Protein AF-A0A8T4PUC2-F1 (afdb_monomer)

Secondary structure (DSSP, 8-state):
-HHHHHHHHHHHHHHHHHHHHHHHH--SHHHHHHHHHHHHHHHHHHHHHHHHHHHHTTS-S---SSHHHHHHHHHHH---HHHHHHHHHHHHHHHHTTS-EEEESTTSTT-EEEEEETTEEEEE-HHHHHHHHHHHHHHHHHHHHHHHHT-

Mean predicted aligned error: 4.84 Å

Foldseek 3Di:
DVVLLVVLVVLLVVLVVLLVVCLVFVQWVVSVLVSLVSLLSSVLSLLVLQVVLCVLVVVDVDQDPDSLVSLVVSLVVDPDVLLVVLSVVSVVSVVQSPFDWDWPRGRDPFTWIWGCDPNDIDTDTSVNSVVSSVSSVVSSVVSVVSSVVSD

Nearest PDB structures (foldseek):
  8xeh-assembly1_D  TM=5.519E-01  e=1.303E+00  Legionella pneumophila

Radius of gyration: 16.14 Å; Cα contacts (8 Å, |Δi|>4): 186; chains: 1; bounding box: 36×26×43 Å

Sequence (151 aa):
MEESYLQAVEEFKRLDHLYYVTLKYTRTVDVIRATLERIISTHEHAVEALLKCLKQEKKVTEIPASPVARAQLLMQHLSDPRLVQFLELYLKLRAVMRQPYEKK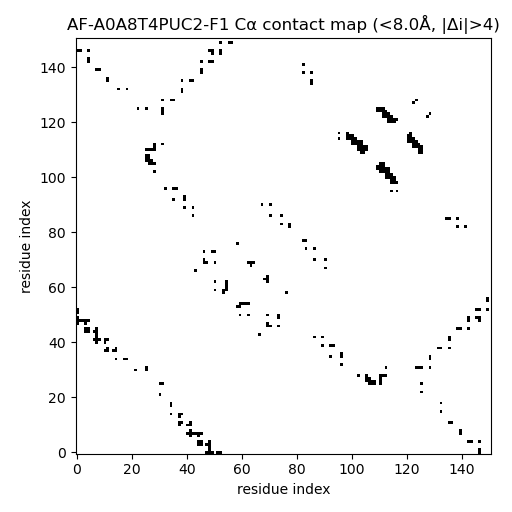EEYRRHVTMIVQFEGETLNIDIDKLKEYFDNTGELLRHVKQRVLECK

pLDDT: mean 89.05, std 6.68, range [59.72, 96.25]

Solvent-accessible surface area (backbone atoms only — not comparable to full-atom values): 8328 Å² total; per-residue (Å²): 76,69,66,35,40,51,51,17,52,53,38,43,54,53,38,51,53,51,49,62,52,35,79,79,60,57,29,45,53,66,58,56,49,56,52,50,54,35,52,46,50,22,48,52,27,44,50,51,18,53,49,46,41,37,39,72,72,63,76,37,95,77,82,60,88,49,72,66,55,38,47,56,56,47,51,76,75,54,86,54,67,67,61,46,52,54,48,52,51,45,55,49,52,58,56,56,74,71,45,74,70,48,80,39,52,63,74,33,95,68,30,27,34,38,30,73,51,97,93,39,83,46,74,44,34,69,69,53,49,48,54,54,50,53,52,50,57,49,49,52,56,54,50,51,54,53,56,62,74,65,107

Structure (mmCIF, N/CA/C/O backbone):
data_AF-A0A8T4PUC2-F1
#
_entry.id   AF-A0A8T4PUC2-F1
#
loop_
_atom_site.group_PDB
_atom_site.id
_atom_site.type_symbol
_atom_site.label_atom_id
_atom_site.label_alt_id
_atom_site.label_comp_id
_atom_site.label_asym_id
_atom_site.label_entity_id
_atom_site.label_seq_id
_atom_site.pdbx_PDB_ins_code
_atom_site.Cartn_x
_atom_site.Cartn_y
_atom_site.Cartn_z
_atom_site.occupancy
_atom_site.B_iso_or_equiv
_atom_site.auth_seq_id
_atom_site.auth_comp_id
_atom_site.auth_asym_id
_atom_site.auth_atom_id
_atom_site.pdbx_PDB_model_num
ATOM 1 N N . MET A 1 1 ? -2.763 2.519 18.734 1.00 75.62 1 MET A N 1
ATOM 2 C CA . MET A 1 1 ? -3.495 2.974 17.532 1.00 75.62 1 MET A CA 1
ATOM 3 C C . MET A 1 1 ? -2.766 4.142 16.905 1.00 75.62 1 MET A C 1
ATOM 5 O O . MET A 1 1 ? -2.298 3.994 15.788 1.00 75.62 1 MET A O 1
ATOM 9 N N . GLU A 1 2 ? -2.613 5.244 17.645 1.00 81.12 2 GLU A N 1
ATOM 10 C CA . GLU A 1 2 ? -1.876 6.432 17.199 1.00 81.12 2 GLU A CA 1
ATOM 11 C C . GLU A 1 2 ? -0.452 6.099 16.739 1.00 81.12 2 GLU A C 1
ATOM 13 O O . GLU A 1 2 ? -0.065 6.497 15.651 1.00 81.12 2 GLU A O 1
ATOM 18 N N . GLU A 1 3 ? 0.271 5.254 17.476 1.00 84.12 3 GLU A N 1
ATOM 19 C CA . GLU A 1 3 ? 1.594 4.763 17.068 1.00 84.12 3 GLU A CA 1
ATOM 20 C C . GLU A 1 3 ? 1.596 4.069 15.690 1.00 84.12 3 GLU A C 1
ATOM 22 O O . GLU A 1 3 ? 2.414 4.398 14.838 1.00 84.12 3 GLU A O 1
ATOM 27 N N . SER A 1 4 ? 0.653 3.155 15.428 1.00 81.12 4 SER A N 1
ATOM 28 C CA . SER A 1 4 ? 0.555 2.461 14.130 1.00 81.12 4 SER A CA 1
ATOM 29 C C . SER A 1 4 ? 0.171 3.404 12.995 1.00 81.12 4 SER A C 1
ATOM 31 O O . SER A 1 4 ? 0.665 3.262 11.882 1.00 81.12 4 SER A O 1
ATOM 33 N N . TYR A 1 5 ? -0.679 4.392 13.276 1.00 87.31 5 TYR A N 1
ATOM 34 C CA . TYR A 1 5 ? -0.989 5.437 12.309 1.00 87.31 5 TYR A CA 1
ATOM 35 C C . TYR A 1 5 ? 0.242 6.310 12.013 1.00 87.31 5 TYR A C 1
ATOM 37 O O . TYR A 1 5 ? 0.525 6.583 10.850 1.00 87.31 5 TYR A O 1
ATOM 45 N N . LEU A 1 6 ? 1.021 6.693 13.030 1.00 86.69 6 LEU A N 1
ATOM 46 C CA . LEU A 1 6 ? 2.270 7.436 12.841 1.00 86.69 6 LEU A CA 1
ATOM 47 C C . LEU A 1 6 ? 3.287 6.634 12.019 1.00 86.69 6 LEU A C 1
ATOM 49 O O . LEU A 1 6 ? 3.910 7.195 11.124 1.00 86.69 6 LEU A O 1
ATOM 53 N N . GLN A 1 7 ? 3.402 5.323 12.252 1.00 89.25 7 GLN A N 1
ATOM 54 C CA . GLN A 1 7 ? 4.225 4.438 11.419 1.00 89.25 7 GLN A CA 1
ATOM 55 C C . GLN A 1 7 ? 3.762 4.434 9.956 1.00 89.25 7 GLN A C 1
ATOM 57 O O . GLN A 1 7 ? 4.596 4.551 9.060 1.00 89.25 7 GLN A O 1
ATOM 62 N N . ALA A 1 8 ? 2.448 4.377 9.709 1.00 84.00 8 ALA A N 1
ATOM 63 C CA . ALA A 1 8 ? 1.893 4.460 8.358 1.00 84.00 8 ALA A CA 1
ATOM 64 C C . ALA A 1 8 ? 2.225 5.804 7.682 1.00 84.00 8 ALA A C 1
ATOM 66 O O . ALA A 1 8 ? 2.610 5.836 6.517 1.00 84.00 8 ALA A O 1
ATOM 67 N N . VAL A 1 9 ? 2.136 6.916 8.420 1.00 90.69 9 VAL A N 1
ATOM 68 C CA . VAL A 1 9 ? 2.504 8.251 7.919 1.00 90.69 9 VAL A CA 1
ATOM 69 C C . VAL A 1 9 ? 4.000 8.344 7.607 1.00 90.69 9 VAL A C 1
ATOM 71 O O . VAL A 1 9 ? 4.373 8.917 6.586 1.00 90.69 9 VAL A O 1
ATOM 74 N N . GLU A 1 10 ? 4.868 7.783 8.449 1.00 91.75 10 GLU A N 1
ATOM 75 C CA . GLU A 1 10 ? 6.315 7.767 8.211 1.00 91.75 10 GLU A CA 1
ATOM 76 C C . GLU A 1 10 ? 6.700 6.899 7.002 1.00 91.75 10 GLU A C 1
ATOM 78 O O . GLU A 1 10 ? 7.527 7.318 6.190 1.00 91.75 10 GLU A O 1
ATOM 83 N N . GLU A 1 11 ? 6.077 5.728 6.824 1.00 86.00 11 GLU A N 1
ATOM 84 C CA . GLU A 1 11 ? 6.242 4.930 5.600 1.00 86.00 11 GLU A CA 1
ATOM 85 C C . GLU A 1 11 ? 5.740 5.679 4.363 1.00 86.00 11 GLU A C 1
ATOM 87 O O . GLU A 1 11 ? 6.408 5.663 3.330 1.00 86.00 11 GLU A O 1
ATOM 92 N N . PHE A 1 12 ? 4.637 6.419 4.470 1.00 91.25 12 PHE A N 1
ATOM 93 C CA . PHE A 1 12 ? 4.139 7.216 3.355 1.00 91.25 12 PHE A CA 1
ATOM 94 C C . PHE A 1 12 ? 5.051 8.391 3.000 1.00 91.25 12 PHE A C 1
ATOM 96 O O . PHE A 1 12 ? 5.248 8.657 1.822 1.00 91.25 12 PHE A O 1
ATOM 103 N N . LYS A 1 13 ? 5.686 9.059 3.971 1.00 89.44 13 LYS A N 1
ATOM 104 C CA . LYS A 1 13 ? 6.720 10.073 3.679 1.00 89.44 13 LYS A CA 1
ATOM 105 C C . LYS A 1 13 ? 7.913 9.468 2.937 1.00 89.44 13 LYS A C 1
ATOM 107 O O . LYS A 1 13 ? 8.457 10.089 2.025 1.00 89.44 13 LYS A O 1
ATOM 112 N N . ARG A 1 14 ? 8.325 8.251 3.314 1.00 88.81 14 ARG A N 1
ATOM 113 C CA . ARG A 1 14 ? 9.377 7.507 2.601 1.00 88.81 14 ARG A CA 1
ATOM 114 C C . ARG A 1 14 ? 8.936 7.145 1.183 1.00 88.81 14 ARG A C 1
ATOM 116 O O . ARG A 1 14 ? 9.726 7.290 0.253 1.00 88.81 14 ARG A O 1
ATOM 123 N N . LEU A 1 15 ? 7.688 6.706 1.023 1.00 88.88 15 LEU A N 1
ATOM 124 C CA . LEU A 1 15 ? 7.075 6.421 -0.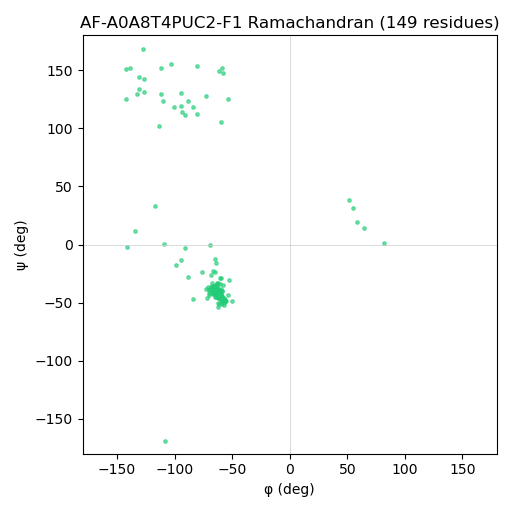271 1.00 88.88 15 LEU A CA 1
ATOM 125 C C . LEU A 1 15 ? 7.001 7.675 -1.151 1.00 88.88 15 LEU A C 1
ATOM 127 O O . LEU A 1 15 ? 7.366 7.592 -2.315 1.00 88.88 15 LEU A O 1
ATOM 131 N N . ASP A 1 16 ? 6.581 8.814 -0.604 1.00 89.00 16 ASP A N 1
ATOM 132 C CA . ASP A 1 16 ? 6.509 10.107 -1.292 1.00 89.00 16 ASP A CA 1
ATOM 133 C C . ASP A 1 16 ? 7.882 10.503 -1.839 1.00 89.00 16 ASP A C 1
ATOM 135 O O . ASP A 1 16 ? 8.048 10.695 -3.045 1.00 89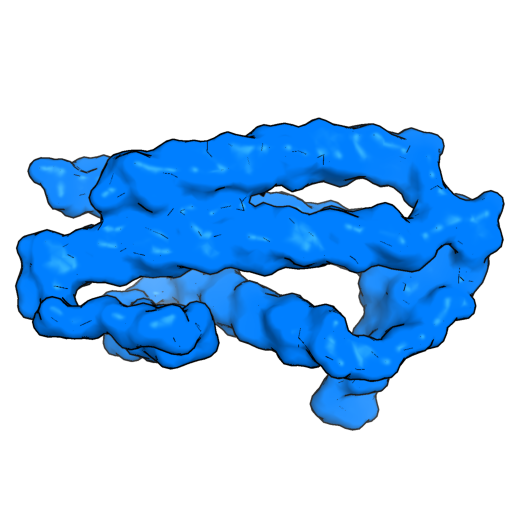.00 16 ASP A O 1
ATOM 139 N N . HIS A 1 17 ? 8.906 10.483 -0.980 1.00 86.06 17 HIS A N 1
ATOM 140 C CA . HIS A 1 17 ? 10.275 10.744 -1.409 1.00 86.06 17 HIS A CA 1
ATOM 141 C C . HIS A 1 17 ? 10.725 9.776 -2.511 1.00 86.06 17 HIS A C 1
ATOM 143 O O . HIS A 1 17 ? 11.228 10.209 -3.550 1.00 86.06 17 HIS A O 1
ATOM 149 N N . LEU A 1 18 ? 10.518 8.469 -2.310 1.00 84.81 18 LEU A N 1
ATOM 150 C CA . LEU A 1 18 ? 10.885 7.450 -3.287 1.00 84.81 18 LEU A CA 1
ATOM 151 C C . LEU A 1 18 ? 10.166 7.686 -4.617 1.00 84.81 18 LEU A C 1
ATOM 153 O O . LEU A 1 18 ? 10.820 7.676 -5.652 1.00 84.81 18 LEU A O 1
ATOM 157 N N . TYR A 1 19 ? 8.863 7.951 -4.607 1.00 84.62 19 TYR A N 1
ATOM 158 C CA . TYR A 1 19 ? 8.053 8.197 -5.797 1.00 84.62 19 TYR A CA 1
ATOM 159 C C . TYR A 1 19 ? 8.516 9.449 -6.559 1.00 84.62 19 TYR A C 1
ATOM 161 O O . TYR A 1 19 ? 8.739 9.387 -7.769 1.00 84.62 19 TYR A O 1
ATOM 169 N N . TYR A 1 20 ? 8.785 10.566 -5.878 1.00 83.44 20 TYR A N 1
ATOM 170 C CA . TYR A 1 20 ? 9.284 11.779 -6.539 1.00 83.44 20 TYR A CA 1
ATOM 171 C C . TYR A 1 20 ? 10.693 11.630 -7.115 1.00 83.44 20 TYR A C 1
ATOM 173 O O . TYR A 1 20 ? 10.996 12.183 -8.178 1.00 83.44 20 TYR A O 1
ATOM 181 N N . VAL A 1 21 ? 11.567 10.877 -6.446 1.00 77.31 21 VAL A N 1
ATOM 182 C CA . VAL A 1 21 ? 12.869 10.497 -7.011 1.00 77.31 21 VAL A CA 1
ATOM 183 C C . VAL A 1 21 ? 12.661 9.565 -8.206 1.00 77.31 21 VAL A C 1
ATOM 185 O O . VAL A 1 21 ? 13.314 9.722 -9.239 1.00 77.31 21 VAL A O 1
ATOM 188 N N . THR A 1 22 ? 11.688 8.660 -8.111 1.00 73.44 22 THR A N 1
ATOM 189 C CA . THR A 1 22 ? 11.323 7.729 -9.176 1.00 73.44 22 THR A CA 1
ATOM 190 C C . THR A 1 22 ? 10.875 8.476 -10.426 1.00 73.44 22 THR A C 1
ATOM 192 O O . THR A 1 22 ? 11.403 8.169 -11.482 1.00 73.44 22 THR A O 1
ATOM 195 N N . LEU A 1 23 ? 10.041 9.519 -10.346 1.00 71.31 23 LEU A N 1
ATOM 196 C CA . LEU A 1 23 ? 9.636 10.334 -11.512 1.00 71.31 23 LEU A CA 1
ATOM 197 C C . LEU A 1 23 ? 10.814 10.872 -12.339 1.00 71.31 23 LEU A C 1
ATOM 199 O O . LEU A 1 23 ? 10.698 11.066 -13.547 1.00 71.31 23 LEU A O 1
ATOM 203 N N . LYS A 1 24 ? 11.958 11.120 -11.697 1.00 67.94 24 LYS A N 1
ATOM 204 C CA . LYS A 1 24 ? 13.156 11.658 -12.353 1.00 67.94 24 LYS A CA 1
ATOM 205 C C . LYS A 1 24 ? 14.065 10.564 -12.919 1.00 67.94 24 LYS A C 1
ATOM 207 O O . LYS A 1 24 ? 14.787 10.815 -13.886 1.00 67.94 24 LYS A O 1
ATOM 212 N N . TYR A 1 25 ? 14.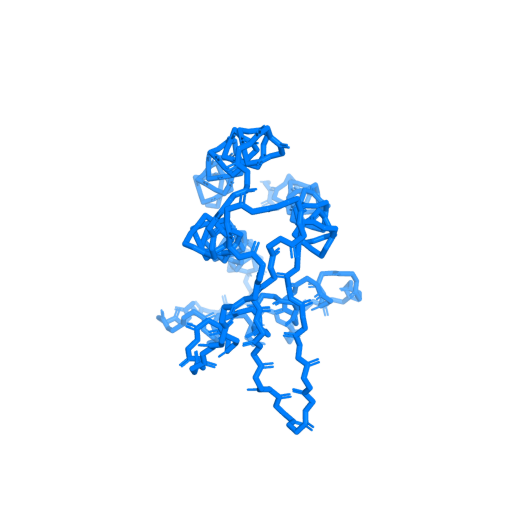042 9.367 -12.328 1.00 61.81 25 TYR A N 1
ATOM 213 C CA . TYR A 1 25 ? 15.049 8.327 -12.560 1.00 61.81 25 TYR A CA 1
ATOM 214 C C . TYR A 1 25 ? 14.482 6.917 -12.789 1.00 61.81 25 TYR A C 1
ATOM 216 O O . TYR A 1 25 ? 15.261 5.965 -12.794 1.00 61.81 25 TYR A O 1
ATOM 224 N N . THR A 1 26 ? 13.168 6.753 -13.007 1.00 64.62 26 THR A N 1
ATOM 225 C CA . THR A 1 26 ? 12.554 5.445 -13.309 1.00 64.62 26 THR A CA 1
ATOM 226 C C . THR A 1 26 ? 13.178 4.907 -14.576 1.00 64.62 26 THR A C 1
ATOM 228 O O . THR A 1 26 ? 12.955 5.397 -15.681 1.00 64.62 26 THR A O 1
ATOM 231 N N . ARG A 1 27 ? 14.046 3.926 -14.385 1.00 73.44 27 ARG A N 1
ATOM 232 C CA . ARG A 1 27 ? 14.796 3.282 -15.453 1.00 73.44 27 ARG A CA 1
ATOM 233 C C . ARG A 1 27 ? 14.911 1.786 -15.214 1.00 73.44 27 ARG A C 1
ATOM 235 O O . ARG A 1 27 ? 15.472 1.104 -16.052 1.00 73.44 27 ARG A O 1
ATOM 242 N N . THR A 1 28 ? 14.391 1.257 -14.111 1.00 87.50 28 THR A N 1
ATOM 243 C CA . THR A 1 28 ? 14.412 -0.180 -13.839 1.00 87.50 28 THR A CA 1
ATOM 244 C C . THR A 1 28 ? 13.124 -0.607 -13.162 1.00 87.50 28 THR A C 1
ATOM 246 O O . THR A 1 28 ? 12.494 0.161 -12.427 1.00 87.50 28 THR A O 1
ATOM 249 N N . VAL A 1 29 ? 12.750 -1.860 -13.397 1.00 89.44 29 VAL A N 1
ATOM 250 C CA . VAL A 1 29 ? 11.603 -2.480 -12.723 1.00 89.44 29 VAL A CA 1
ATOM 251 C C . VAL A 1 29 ? 11.851 -2.620 -11.219 1.00 89.44 29 VAL A C 1
ATOM 253 O O . VAL A 1 29 ? 10.913 -2.637 -10.429 1.00 89.44 29 VAL A O 1
ATOM 256 N N . ASP A 1 30 ? 13.111 -2.645 -10.793 1.00 88.25 30 ASP A N 1
ATOM 257 C CA . ASP A 1 30 ? 13.466 -2.774 -9.380 1.00 88.25 30 ASP A CA 1
ATOM 258 C C . ASP A 1 30 ? 12.990 -1.561 -8.561 1.00 88.25 30 ASP A C 1
ATOM 260 O O . ASP A 1 30 ? 12.525 -1.723 -7.434 1.00 88.25 30 ASP A O 1
ATOM 264 N N . VAL A 1 31 ? 13.007 -0.355 -9.147 1.00 87.62 31 VAL A N 1
ATOM 265 C CA . VAL A 1 31 ? 12.438 0.837 -8.498 1.00 87.62 31 VAL A CA 1
ATOM 266 C C . VAL A 1 31 ? 10.916 0.723 -8.396 1.00 87.62 31 VAL A C 1
ATOM 268 O O . VAL A 1 31 ? 10.369 1.001 -7.334 1.00 87.62 31 VAL A O 1
ATOM 271 N N . ILE A 1 32 ? 10.241 0.235 -9.447 1.00 90.94 32 ILE A N 1
ATOM 272 C CA . ILE A 1 32 ? 8.788 -0.022 -9.427 1.00 90.94 32 ILE A CA 1
ATOM 273 C C . ILE A 1 32 ? 8.440 -0.972 -8.279 1.00 90.94 32 ILE A C 1
ATOM 275 O O . ILE A 1 32 ? 7.547 -0.686 -7.481 1.00 90.94 32 ILE A O 1
ATOM 279 N N . ARG A 1 33 ? 9.182 -2.076 -8.149 1.00 92.94 33 ARG A N 1
ATOM 280 C CA . ARG A 1 33 ? 8.992 -3.047 -7.066 1.00 92.94 33 ARG A CA 1
ATOM 281 C C . ARG A 1 33 ? 9.223 -2.432 -5.692 1.00 92.94 33 ARG A C 1
ATOM 283 O O . ARG A 1 33 ? 8.375 -2.603 -4.823 1.00 92.94 33 ARG A O 1
ATOM 290 N N . ALA A 1 34 ? 10.301 -1.672 -5.509 1.00 91.88 34 ALA A N 1
ATOM 291 C CA . ALA A 1 34 ? 10.572 -0.989 -4.247 1.00 91.88 34 ALA A CA 1
ATOM 292 C C . ALA A 1 34 ? 9.438 -0.016 -3.866 1.00 91.88 34 ALA A C 1
ATOM 294 O O . ALA A 1 34 ? 9.032 0.041 -2.705 1.00 91.88 34 ALA A O 1
ATOM 295 N N . THR A 1 35 ? 8.877 0.717 -4.833 1.00 91.94 35 THR A N 1
ATOM 296 C CA . THR A 1 35 ? 7.712 1.587 -4.609 1.00 91.94 35 THR A CA 1
ATOM 297 C C . THR A 1 35 ? 6.477 0.779 -4.199 1.00 91.94 35 THR A C 1
ATOM 299 O O . THR A 1 35 ? 5.818 1.136 -3.222 1.00 91.94 35 THR A O 1
ATOM 302 N N . LEU A 1 36 ? 6.183 -0.335 -4.878 1.00 94.62 36 LEU A N 1
ATOM 303 C CA . LEU A 1 36 ? 5.062 -1.218 -4.527 1.00 94.62 36 LEU A CA 1
ATOM 304 C C . LEU A 1 36 ? 5.211 -1.834 -3.129 1.00 94.62 36 LEU A C 1
ATOM 306 O O . LEU A 1 36 ? 4.238 -1.886 -2.381 1.00 94.62 36 LEU A O 1
ATOM 310 N N . GLU A 1 37 ? 6.416 -2.252 -2.741 1.00 94.75 37 GLU A N 1
ATOM 311 C CA . GLU A 1 37 ? 6.696 -2.770 -1.394 1.00 94.75 37 GLU A CA 1
ATOM 312 C C . GLU A 1 37 ? 6.400 -1.724 -0.315 1.00 94.75 37 GLU A C 1
ATOM 314 O O . GLU A 1 37 ? 5.802 -2.039 0.716 1.00 94.75 37 GLU A O 1
ATOM 319 N N . ARG A 1 38 ? 6.741 -0.456 -0.570 1.00 93.19 38 ARG A N 1
ATOM 320 C CA . ARG A 1 38 ? 6.441 0.657 0.342 1.00 93.19 38 ARG A CA 1
ATOM 321 C C . ARG A 1 38 ? 4.953 0.984 0.405 1.00 93.19 38 ARG A C 1
ATOM 323 O O . ARG A 1 38 ? 4.440 1.247 1.493 1.00 93.19 38 ARG A O 1
ATOM 330 N N . ILE A 1 39 ? 4.245 0.908 -0.722 1.00 94.62 39 ILE A N 1
ATOM 331 C CA . ILE A 1 39 ? 2.780 1.018 -0.755 1.00 94.62 39 ILE A CA 1
ATOM 332 C C . ILE A 1 39 ? 2.153 -0.080 0.111 1.00 94.62 39 ILE A C 1
ATOM 334 O O . ILE A 1 39 ? 1.322 0.221 0.969 1.00 94.62 39 ILE A O 1
ATOM 338 N N . ILE A 1 40 ? 2.577 -1.336 -0.063 1.00 96.25 40 ILE A N 1
ATOM 339 C CA . ILE A 1 40 ? 2.077 -2.480 0.713 1.00 96.25 40 ILE A CA 1
ATOM 340 C C . ILE A 1 40 ? 2.347 -2.280 2.207 1.00 96.25 40 ILE A C 1
ATOM 342 O O . ILE A 1 40 ? 1.423 -2.424 3.001 1.00 96.25 40 ILE A O 1
ATOM 346 N N . SER A 1 41 ? 3.566 -1.891 2.586 1.00 94.81 41 SER A N 1
ATOM 347 C CA . SER A 1 41 ? 3.934 -1.616 3.984 1.00 94.81 41 SER A CA 1
ATOM 348 C C . SER A 1 41 ? 3.083 -0.497 4.603 1.00 94.81 41 SER A C 1
ATOM 350 O O . SER A 1 41 ? 2.556 -0.629 5.708 1.00 94.81 41 SER A O 1
ATOM 352 N N . THR A 1 42 ? 2.846 0.586 3.854 1.00 93.69 42 THR A N 1
ATOM 353 C CA . THR A 1 42 ? 1.970 1.684 4.297 1.00 93.69 42 THR A CA 1
ATOM 354 C C . THR A 1 42 ? 0.550 1.182 4.573 1.00 93.69 42 THR A C 1
ATOM 356 O O . THR A 1 42 ? -0.037 1.507 5.608 1.00 93.69 42 THR A O 1
ATOM 359 N N . HIS A 1 43 ? 0.009 0.345 3.681 1.00 95.06 43 HIS A N 1
ATOM 360 C CA . HIS A 1 43 ? -1.297 -0.278 3.879 1.00 95.06 43 HIS A CA 1
ATOM 361 C C . HIS A 1 43 ? -1.301 -1.221 5.090 1.00 95.06 43 HIS A C 1
ATOM 363 O O . HIS A 1 43 ? -2.251 -1.177 5.864 1.00 95.06 43 HIS A O 1
ATOM 369 N N . GLU A 1 44 ? -0.256 -2.027 5.314 1.00 94.38 44 GLU A N 1
ATOM 370 C CA . GLU A 1 44 ? -0.162 -2.909 6.490 1.00 94.38 44 GLU A CA 1
ATOM 371 C C . GLU A 1 44 ? -0.317 -2.131 7.803 1.00 94.38 44 GLU A C 1
ATOM 373 O O . GLU A 1 44 ? -1.141 -2.494 8.649 1.00 94.38 44 GLU A O 1
ATOM 378 N N . HIS A 1 45 ? 0.421 -1.028 7.952 1.00 93.62 45 HIS A N 1
ATOM 379 C CA . HIS A 1 45 ? 0.334 -0.179 9.140 1.00 93.62 45 HIS A CA 1
ATOM 380 C C . HIS A 1 45 ? -1.026 0.524 9.260 1.00 93.62 45 HIS A C 1
ATOM 382 O O . HIS A 1 45 ? -1.568 0.632 10.365 1.00 93.62 45 HIS A O 1
ATOM 388 N N . ALA A 1 46 ? -1.616 0.950 8.139 1.00 93.56 46 ALA A N 1
ATOM 389 C CA . ALA A 1 46 ? -2.960 1.524 8.107 1.00 93.56 46 ALA A CA 1
ATOM 390 C C . ALA A 1 46 ? -4.036 0.516 8.559 1.00 93.56 46 ALA A C 1
ATOM 392 O O . ALA A 1 46 ? -4.867 0.843 9.411 1.00 93.56 46 ALA A O 1
ATOM 393 N N . VAL A 1 47 ? -3.989 -0.726 8.059 1.00 94.06 47 VAL A N 1
ATOM 394 C CA . VAL A 1 47 ? -4.880 -1.820 8.485 1.00 94.06 47 VAL A CA 1
ATOM 395 C C . VAL A 1 47 ? -4.726 -2.086 9.978 1.00 94.06 47 VAL A C 1
ATOM 397 O O . VAL A 1 47 ? -5.720 -2.220 10.693 1.00 94.06 47 VAL A O 1
ATOM 400 N N . GLU A 1 48 ? -3.491 -2.133 10.479 1.00 93.00 48 GLU A N 1
ATOM 401 C CA . GLU A 1 48 ? -3.240 -2.344 11.903 1.00 93.00 48 GLU A CA 1
ATOM 402 C C . GLU A 1 48 ? -3.802 -1.205 12.768 1.00 93.00 48 GLU A C 1
ATOM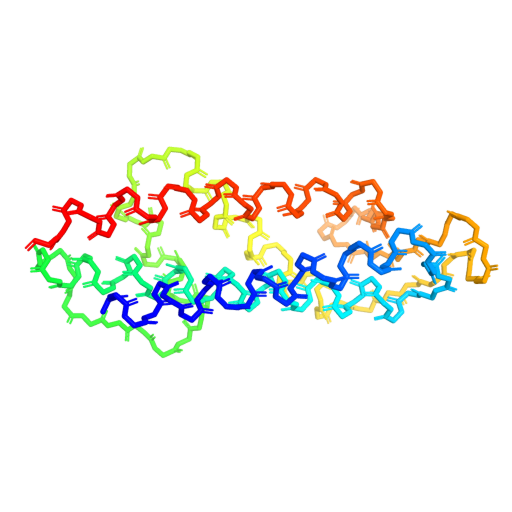 404 O O . GLU A 1 48 ? -4.397 -1.466 13.818 1.00 93.00 48 GLU A O 1
ATOM 409 N N . ALA A 1 49 ? -3.668 0.050 12.330 1.00 92.31 49 ALA A N 1
ATOM 410 C CA . ALA A 1 49 ? -4.249 1.196 13.024 1.00 92.31 49 ALA A CA 1
ATOM 411 C C . ALA A 1 49 ? -5.782 1.089 13.111 1.00 92.31 49 ALA A C 1
ATOM 413 O O . ALA A 1 49 ? -6.343 1.253 14.198 1.00 92.31 49 ALA A O 1
ATOM 414 N N . LEU A 1 50 ? -6.449 0.738 12.006 1.00 91.81 50 LEU A N 1
ATOM 415 C CA . LEU A 1 50 ? -7.903 0.557 11.954 1.00 91.81 50 LEU A CA 1
ATOM 416 C C . LEU A 1 50 ? -8.383 -0.619 12.818 1.00 91.81 50 LEU A C 1
ATOM 418 O O . LEU A 1 50 ? -9.355 -0.486 13.559 1.00 91.81 50 LEU A O 1
ATOM 422 N N . LEU A 1 51 ? -7.684 -1.755 12.809 1.00 92.44 51 LEU A N 1
ATOM 423 C CA . LEU A 1 51 ? -8.030 -2.889 13.675 1.00 92.44 51 LEU A CA 1
ATOM 424 C C . LEU A 1 51 ? -7.862 -2.556 15.162 1.00 92.44 51 LEU A C 1
ATOM 426 O O . LEU A 1 51 ? -8.676 -2.977 15.985 1.00 92.44 51 LEU A O 1
ATOM 430 N N . LYS A 1 52 ? -6.847 -1.759 15.522 1.00 91.12 52 LYS A N 1
ATOM 431 C CA . LYS A 1 52 ? -6.694 -1.250 16.893 1.00 91.12 52 LYS A CA 1
ATOM 432 C C . LYS A 1 52 ? -7.864 -0.339 17.298 1.00 91.12 52 LYS A C 1
ATOM 434 O O . LYS A 1 52 ? -8.246 -0.384 18.464 1.00 91.12 52 LYS A O 1
ATOM 439 N N . CYS A 1 53 ? -8.455 0.415 16.364 1.00 90.38 53 CYS A N 1
ATOM 440 C CA . CYS A 1 53 ? -9.703 1.167 16.587 1.00 90.38 53 CYS A CA 1
ATOM 441 C C . CYS A 1 53 ? -10.862 0.235 16.914 1.00 90.38 53 CYS A C 1
ATOM 443 O O . CYS A 1 53 ? -11.474 0.351 17.971 1.00 90.38 53 CYS A O 1
ATOM 445 N N . LEU A 1 54 ? -11.105 -0.754 16.055 1.00 90.00 54 LEU A N 1
ATOM 446 C CA . LEU A 1 54 ? -12.198 -1.707 16.248 1.00 90.00 54 LEU A CA 1
ATOM 447 C C . LEU A 1 54 ? -12.059 -2.508 17.549 1.00 90.00 54 LEU A C 1
ATOM 449 O O . LEU A 1 54 ? -13.060 -2.810 18.199 1.00 90.00 54 LEU A O 1
ATOM 453 N N . LYS A 1 55 ? -10.825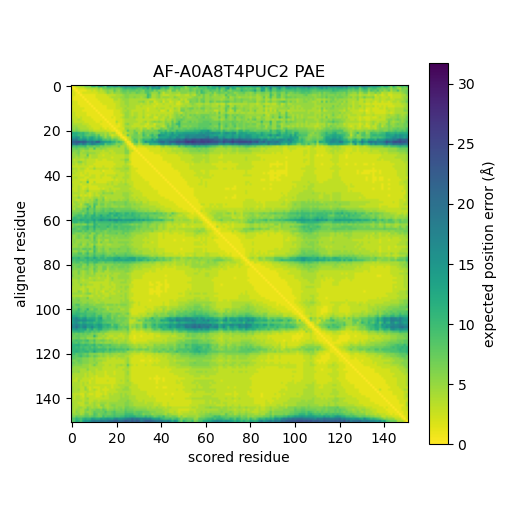 -2.821 17.960 1.00 90.75 55 LYS A N 1
ATOM 454 C CA . LYS A 1 55 ? -10.554 -3.476 19.243 1.00 90.75 55 LYS A CA 1
ATOM 455 C C . LYS A 1 55 ? -10.894 -2.581 20.438 1.00 90.75 55 LYS A C 1
ATOM 457 O O . LYS A 1 55 ? -11.462 -3.070 21.411 1.00 90.75 55 LYS A O 1
ATOM 462 N N . GLN A 1 56 ? -10.586 -1.284 20.378 1.00 88.19 56 GLN A N 1
ATOM 463 C CA . GLN A 1 56 ? -10.978 -0.331 21.426 1.00 88.19 56 GLN A CA 1
ATOM 464 C C . GLN A 1 56 ? -12.495 -0.134 21.489 1.00 88.19 56 GLN A C 1
ATOM 466 O O . GLN A 1 56 ? -13.065 -0.127 22.577 1.00 88.19 56 GLN A O 1
ATOM 471 N N . GLU A 1 57 ? -13.157 -0.096 20.333 1.00 88.31 57 GLU A N 1
ATOM 472 C CA . GLU A 1 57 ? -14.621 -0.089 20.220 1.00 88.31 57 GLU A CA 1
ATOM 473 C C . GLU A 1 57 ? -15.270 -1.432 20.625 1.00 88.31 57 GLU A C 1
ATOM 475 O O . GLU A 1 57 ? -16.490 -1.566 20.565 1.00 88.31 57 GLU A O 1
ATOM 480 N N . LYS A 1 58 ? -14.478 -2.443 21.022 1.00 88.69 58 LYS A N 1
ATOM 481 C CA . LYS A 1 58 ? -14.914 -3.808 21.376 1.00 88.69 58 LYS A CA 1
ATOM 482 C C . LYS A 1 58 ? -15.665 -4.551 20.261 1.00 88.69 58 LYS A C 1
ATOM 484 O O . LYS A 1 58 ? -16.344 -5.537 20.533 1.00 88.69 58 LYS A O 1
ATOM 489 N N . LYS A 1 59 ? -15.519 -4.123 19.003 1.00 88.12 59 LYS A N 1
ATOM 490 C CA . LYS A 1 59 ? -16.081 -4.814 17.827 1.00 88.12 59 LYS A CA 1
ATOM 491 C C . LYS A 1 59 ? -15.285 -6.061 17.450 1.00 88.12 59 LYS A C 1
ATOM 493 O O . LYS A 1 59 ? -15.825 -6.962 16.821 1.00 88.12 59 LYS A O 1
ATOM 498 N N . VAL A 1 60 ? -14.011 -6.102 17.840 1.00 89.81 60 VAL A N 1
ATOM 499 C CA . VAL A 1 60 ? -13.085 -7.207 17.581 1.00 89.81 60 VAL A CA 1
ATOM 500 C C . VAL A 1 60 ? -12.385 -7.592 18.882 1.00 89.81 60 VAL A C 1
ATOM 502 O O . VAL A 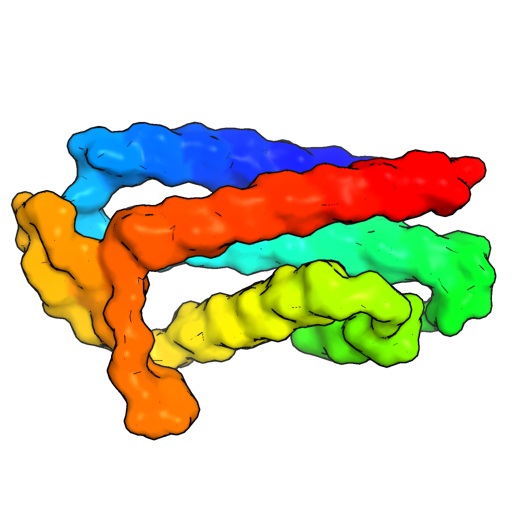1 60 ? -11.890 -6.727 19.605 1.00 89.81 60 VAL A O 1
ATOM 505 N N . THR A 1 61 ? -12.315 -8.888 19.177 1.00 85.06 61 THR A N 1
ATOM 506 C CA . THR A 1 61 ? -11.646 -9.428 20.372 1.00 85.06 61 THR A CA 1
ATOM 507 C C . THR A 1 61 ? -10.143 -9.603 20.153 1.00 85.06 61 THR A C 1
ATOM 509 O O . THR A 1 61 ? -9.327 -9.153 20.965 1.00 85.06 61 THR A O 1
ATOM 512 N N . GLU A 1 62 ? -9.762 -10.189 19.018 1.00 88.62 62 GLU A N 1
ATOM 513 C CA . GLU A 1 62 ? -8.380 -10.539 18.695 1.00 88.62 62 GLU A CA 1
ATOM 514 C C . GLU A 1 62 ? -7.966 -10.054 17.307 1.00 88.62 62 GLU A C 1
ATOM 516 O O . GLU A 1 62 ? -8.747 -10.054 16.360 1.00 88.62 62 GLU A O 1
ATOM 521 N N . ILE A 1 63 ? -6.704 -9.633 17.192 1.00 89.62 63 ILE A N 1
ATOM 522 C CA . ILE A 1 63 ? -6.112 -9.197 15.927 1.00 89.62 63 ILE A CA 1
ATOM 523 C C . ILE A 1 63 ? -5.267 -10.361 15.391 1.00 89.62 63 ILE A C 1
ATOM 525 O O . ILE A 1 63 ? -4.303 -10.743 16.059 1.00 89.62 63 ILE A O 1
ATOM 529 N N . PRO A 1 64 ? -5.581 -10.913 14.204 1.00 91.19 64 PRO A N 1
ATOM 530 C CA . PRO A 1 64 ? -4.825 -12.015 13.621 1.00 91.19 64 PRO A CA 1
ATOM 531 C C . PRO A 1 64 ? -3.347 -11.676 13.394 1.00 91.19 64 PRO A C 1
ATOM 533 O O . PRO A 1 64 ? -2.987 -10.531 13.112 1.00 91.19 64 PRO A O 1
ATOM 536 N N . ALA A 1 65 ? -2.478 -12.689 13.428 1.00 89.06 65 ALA A N 1
ATOM 537 C CA . ALA A 1 65 ? -1.059 -12.514 13.111 1.00 89.06 65 ALA A CA 1
ATOM 538 C C . ALA A 1 65 ? -0.815 -12.290 11.606 1.00 89.06 65 ALA A C 1
ATOM 540 O O . ALA A 1 65 ? 0.025 -11.476 11.232 1.00 89.06 65 ALA A O 1
ATOM 541 N N . SER A 1 66 ? -1.567 -12.983 10.742 1.00 91.75 66 SER A N 1
ATOM 542 C CA . SER A 1 66 ? -1.399 -12.907 9.285 1.00 91.75 66 SER A CA 1
ATOM 543 C C . SER A 1 66 ? -1.916 -11.576 8.721 1.00 91.75 66 SER A C 1
ATOM 545 O O . SER A 1 66 ? -3.086 -11.247 8.933 1.00 91.75 66 SER A O 1
ATOM 547 N N . PRO A 1 67 ? -1.117 -10.841 7.927 1.00 89.31 67 PRO A N 1
ATOM 548 C CA . PRO A 1 67 ? -1.553 -9.589 7.308 1.00 89.31 67 PRO A CA 1
ATOM 549 C C . PRO A 1 67 ? -2.760 -9.717 6.366 1.00 89.31 67 PRO A C 1
ATOM 551 O O . PRO A 1 67 ? -3.522 -8.765 6.211 1.00 89.31 67 PRO A O 1
ATOM 554 N N . VAL A 1 68 ? -2.941 -10.882 5.734 1.00 91.25 68 VAL A N 1
ATOM 555 C CA . VAL A 1 68 ? -4.110 -11.158 4.879 1.00 91.25 68 VAL A CA 1
ATOM 556 C C . VAL A 1 68 ? -5.356 -11.338 5.744 1.00 91.25 68 VAL A C 1
ATOM 558 O O . VAL A 1 68 ? -6.381 -10.716 5.480 1.00 91.25 68 VAL A O 1
ATOM 561 N N . ALA A 1 69 ? -5.241 -12.114 6.826 1.00 92.00 69 ALA A N 1
ATOM 562 C CA . ALA A 1 69 ? -6.337 -12.319 7.770 1.00 92.00 69 ALA A CA 1
ATOM 563 C C . ALA A 1 69 ? -6.746 -11.009 8.464 1.00 92.00 69 ALA A C 1
ATOM 565 O O . ALA A 1 69 ? -7.929 -10.773 8.683 1.00 92.00 69 ALA A O 1
ATOM 566 N N . ARG A 1 70 ? -5.782 -10.122 8.754 1.00 93.00 70 ARG A N 1
ATOM 567 C CA . ARG A 1 70 ? -6.051 -8.767 9.262 1.00 93.00 70 ARG A CA 1
ATOM 568 C C . ARG A 1 70 ? -6.934 -7.962 8.307 1.00 93.00 70 ARG A C 1
ATOM 570 O O . ARG A 1 70 ? -7.933 -7.401 8.745 1.00 93.00 70 ARG A O 1
ATOM 577 N N . ALA A 1 71 ? -6.594 -7.918 7.019 1.00 92.44 71 ALA A N 1
ATOM 578 C CA . ALA A 1 71 ? -7.392 -7.185 6.037 1.00 92.44 71 ALA A CA 1
ATOM 579 C C . ALA A 1 71 ? -8.790 -7.792 5.856 1.00 92.44 71 ALA A C 1
ATOM 581 O O . ALA A 1 71 ? -9.765 -7.051 5.856 1.00 92.44 71 ALA A O 1
ATOM 582 N N . GLN A 1 72 ? -8.904 -9.122 5.792 1.00 92.19 72 GLN A N 1
ATOM 583 C CA . GLN A 1 72 ? -10.201 -9.804 5.695 1.00 92.19 72 GLN A CA 1
ATOM 584 C C . GLN A 1 72 ? -11.100 -9.518 6.902 1.00 92.19 72 GLN A C 1
ATOM 586 O O . GLN A 1 72 ? -12.273 -9.199 6.730 1.00 92.19 72 GLN A O 1
ATOM 591 N N . LEU A 1 73 ? -10.545 -9.581 8.116 1.00 93.19 73 LEU A N 1
ATOM 592 C CA . LEU A 1 73 ? -11.274 -9.236 9.335 1.00 93.19 73 LEU A CA 1
ATOM 593 C C . LEU A 1 73 ? -11.740 -7.778 9.304 1.00 93.19 73 LEU A C 1
ATOM 595 O O . LEU A 1 73 ? -12.883 -7.483 9.630 1.00 93.19 73 LEU A O 1
ATOM 599 N N . LEU A 1 74 ? -10.870 -6.863 8.875 1.00 91.94 74 LEU A N 1
ATOM 600 C CA . LEU A 1 74 ? -11.222 -5.455 8.762 1.00 91.94 74 LEU A CA 1
ATOM 601 C C . LEU A 1 74 ? -12.361 -5.233 7.750 1.00 91.94 74 LEU A C 1
ATOM 603 O O . LEU A 1 74 ? -13.305 -4.516 8.068 1.00 91.94 74 LEU A O 1
ATOM 607 N N . MET A 1 75 ? -12.330 -5.887 6.582 1.00 90.50 75 MET A N 1
ATOM 608 C CA . MET A 1 75 ? -13.391 -5.790 5.565 1.00 90.50 75 MET A CA 1
ATOM 609 C C . MET A 1 75 ? -14.771 -6.201 6.099 1.00 90.50 75 MET A C 1
ATOM 611 O O . MET A 1 75 ? -15.763 -5.589 5.724 1.00 90.50 75 MET A O 1
ATOM 615 N N . GLN A 1 76 ? -14.848 -7.182 7.006 1.00 90.19 76 GLN A N 1
ATOM 616 C CA . GLN A 1 76 ? -16.118 -7.624 7.607 1.00 90.19 76 GLN A CA 1
ATOM 617 C C . GLN A 1 76 ? -16.768 -6.566 8.511 1.00 90.19 76 GLN A C 1
ATOM 619 O O . GLN A 1 76 ? -17.974 -6.606 8.746 1.00 90.19 76 GLN A O 1
ATOM 624 N N . HIS A 1 77 ? -15.977 -5.624 9.029 1.00 88.50 77 HIS A N 1
ATOM 625 C CA . HIS A 1 77 ? -16.427 -4.592 9.965 1.00 88.50 77 HIS A CA 1
ATOM 626 C C . HIS A 1 77 ? -16.469 -3.187 9.353 1.00 88.50 77 HIS A C 1
ATOM 628 O O . HIS A 1 77 ? -16.819 -2.227 10.045 1.00 88.50 77 HIS A O 1
ATOM 634 N N . LEU A 1 78 ? -16.109 -3.048 8.076 1.00 85.25 78 LEU A N 1
ATOM 635 C CA . LEU A 1 78 ? -16.144 -1.781 7.360 1.00 85.25 78 LEU A CA 1
ATOM 636 C C . LEU A 1 78 ? -17.456 -1.623 6.598 1.00 85.25 78 LEU A C 1
ATOM 638 O O . LEU A 1 78 ? -17.859 -2.492 5.833 1.00 85.25 78 LEU A O 1
ATOM 642 N N . SER A 1 79 ? -18.094 -0.470 6.779 1.00 83.38 79 SER A N 1
ATOM 643 C CA . SER A 1 79 ? -19.274 -0.075 6.002 1.00 83.38 79 SER A CA 1
ATOM 644 C C . SER A 1 79 ? -18.933 0.882 4.860 1.00 83.38 79 SER A C 1
ATOM 646 O O . SER A 1 79 ? -19.748 1.049 3.961 1.00 83.38 79 SER A O 1
ATOM 648 N N . ASP A 1 80 ? -17.756 1.518 4.896 1.00 86.38 80 ASP A N 1
ATOM 649 C CA . ASP A 1 80 ? -17.309 2.475 3.880 1.00 86.38 80 ASP A CA 1
ATOM 650 C C . ASP A 1 80 ? -16.755 1.734 2.646 1.00 86.38 80 ASP A C 1
ATOM 652 O O . ASP A 1 80 ? -15.684 1.118 2.739 1.00 86.38 80 ASP A O 1
ATOM 656 N N . PRO A 1 81 ? -17.427 1.814 1.480 1.00 88.19 81 PRO A N 1
ATOM 657 C CA . PRO A 1 81 ? -16.974 1.155 0.258 1.00 88.19 81 PRO A CA 1
ATOM 658 C C . PRO A 1 81 ? -15.589 1.621 -0.203 1.00 88.19 81 PRO A C 1
ATOM 660 O O . PRO A 1 81 ? -14.856 0.839 -0.807 1.00 88.19 81 PRO A O 1
ATOM 663 N N . ARG A 1 82 ? -15.191 2.870 0.089 1.00 88.56 82 ARG A N 1
ATOM 664 C CA . ARG A 1 82 ? -13.857 3.368 -0.279 1.00 88.56 82 ARG A CA 1
ATOM 665 C C . ARG A 1 82 ? -12.757 2.651 0.490 1.00 88.56 82 ARG A C 1
ATOM 667 O O . ARG A 1 82 ? -11.764 2.246 -0.107 1.00 88.56 82 ARG A O 1
ATOM 674 N N . LEU A 1 83 ? -12.948 2.434 1.790 1.00 88.00 83 LEU A N 1
ATOM 675 C CA . LEU A 1 83 ? -11.992 1.672 2.595 1.00 88.00 83 LEU A CA 1
ATOM 676 C C . LEU A 1 83 ? -11.888 0.218 2.123 1.00 88.00 83 LEU A C 1
ATOM 678 O O . LEU A 1 83 ? -10.784 -0.320 2.075 1.00 88.00 83 LEU A O 1
ATOM 682 N N . VAL A 1 84 ? -13.005 -0.393 1.718 1.00 91.12 84 VAL A N 1
ATOM 683 C CA . VAL A 1 84 ? -13.008 -1.742 1.129 1.00 91.12 84 VAL A CA 1
ATOM 684 C C . VAL A 1 84 ? -12.158 -1.783 -0.147 1.00 91.12 84 VAL A C 1
ATOM 686 O O . VAL A 1 84 ? -11.276 -2.633 -0.246 1.00 91.12 84 VAL A O 1
ATOM 689 N N . GLN A 1 85 ? -12.318 -0.816 -1.058 1.00 92.62 85 GLN A N 1
ATOM 690 C CA . GLN A 1 85 ? -11.506 -0.725 -2.283 1.00 92.62 85 GLN A CA 1
ATOM 691 C C . GLN A 1 85 ? -10.001 -0.598 -1.996 1.00 92.62 85 GLN A C 1
ATOM 693 O O . GLN A 1 85 ? -9.183 -1.219 -2.676 1.00 92.62 85 GLN A O 1
ATOM 698 N N . PHE A 1 86 ? -9.606 0.177 -0.980 1.00 93.69 86 PHE A N 1
ATOM 699 C CA . PHE A 1 86 ? -8.193 0.283 -0.598 1.00 93.69 86 PHE A CA 1
ATOM 700 C C . PHE A 1 86 ? -7.638 -1.041 -0.052 1.00 93.69 86 PHE A C 1
ATOM 702 O O . PHE A 1 86 ? -6.486 -1.389 -0.319 1.00 93.69 86 PHE A O 1
ATOM 709 N N . LEU A 1 87 ? -8.448 -1.814 0.678 1.00 93.50 87 LEU A N 1
ATOM 710 C CA . LEU A 1 87 ? -8.053 -3.139 1.167 1.00 93.50 87 LEU A CA 1
ATOM 711 C C . LEU A 1 87 ? -7.951 -4.169 0.043 1.00 93.50 87 LEU A C 1
ATOM 713 O O . LEU A 1 87 ? -7.016 -4.970 0.039 1.00 93.50 87 LEU A O 1
ATOM 717 N N . GLU A 1 88 ? -8.863 -4.124 -0.926 1.00 93.88 88 GLU A N 1
ATOM 718 C CA . GLU A 1 88 ? -8.793 -4.948 -2.134 1.00 93.88 88 GLU A CA 1
ATOM 719 C C . GLU A 1 88 ? -7.531 -4.635 -2.938 1.00 93.88 88 GLU A C 1
ATOM 721 O O . GLU A 1 88 ? -6.801 -5.554 -3.315 1.00 93.88 88 GLU A O 1
ATOM 726 N N . LEU A 1 89 ? -7.211 -3.348 -3.125 1.00 94.00 89 LEU A N 1
ATOM 727 C CA . LEU A 1 89 ? -5.966 -2.924 -3.762 1.00 94.00 89 LEU A CA 1
ATOM 728 C C . LEU A 1 89 ? -4.749 -3.479 -3.014 1.00 94.00 89 LEU A C 1
ATOM 730 O O . LEU A 1 89 ? -3.866 -4.070 -3.631 1.00 94.00 89 LEU A O 1
ATOM 734 N N . TYR A 1 90 ? -4.710 -3.345 -1.690 1.00 95.75 90 TYR A N 1
ATOM 735 C CA . TYR A 1 90 ? -3.639 -3.900 -0.864 1.00 95.75 90 TYR A CA 1
ATOM 736 C C . TYR A 1 90 ? -3.472 -5.416 -1.049 1.00 95.75 90 TYR A C 1
ATOM 738 O O . TYR A 1 90 ? -2.355 -5.888 -1.284 1.00 95.75 90 TYR A O 1
ATOM 746 N N . LEU A 1 91 ? -4.562 -6.187 -0.981 1.00 95.12 91 LEU A N 1
ATOM 747 C CA . LEU A 1 91 ? -4.525 -7.640 -1.172 1.00 95.12 91 LEU A CA 1
ATOM 748 C C . LEU A 1 91 ? -4.060 -8.010 -2.586 1.00 95.12 91 LEU A C 1
ATOM 750 O O . LEU A 1 91 ? -3.201 -8.884 -2.734 1.00 95.12 91 LEU A O 1
ATOM 754 N N . LYS A 1 92 ? -4.557 -7.298 -3.603 1.00 94.88 92 LYS A N 1
ATOM 755 C CA . LYS A 1 92 ? -4.141 -7.458 -4.998 1.00 94.88 92 LYS A CA 1
ATOM 756 C C . LYS A 1 92 ? -2.647 -7.202 -5.162 1.00 94.88 92 LYS A C 1
ATOM 758 O O . LYS A 1 92 ? -1.943 -8.057 -5.689 1.00 94.88 92 LYS A O 1
ATOM 763 N N . LEU A 1 93 ? -2.130 -6.078 -4.663 1.00 94.94 93 LEU A N 1
ATOM 764 C CA . LEU A 1 93 ? -0.709 -5.734 -4.772 1.00 94.94 93 LEU A CA 1
ATOM 765 C C . LEU A 1 93 ? 0.186 -6.772 -4.087 1.00 94.94 93 LEU A C 1
ATOM 767 O O . LEU A 1 93 ? 1.206 -7.170 -4.648 1.00 94.94 93 LEU A O 1
ATOM 771 N N . ARG A 1 94 ? -0.211 -7.285 -2.916 1.00 94.94 94 ARG A N 1
ATOM 772 C CA . ARG A 1 94 ? 0.513 -8.385 -2.258 1.00 94.94 94 ARG A CA 1
ATOM 773 C C . ARG A 1 94 ? 0.554 -9.655 -3.092 1.00 94.94 94 ARG A C 1
ATOM 775 O O . ARG A 1 94 ? 1.568 -10.350 -3.077 1.00 94.94 94 ARG A O 1
ATOM 782 N N . ALA A 1 95 ? -0.554 -9.995 -3.743 1.00 94.50 95 ALA A N 1
ATOM 783 C CA . ALA A 1 95 ? -0.640 -11.184 -4.573 1.00 94.50 95 ALA A CA 1
ATOM 784 C C . ALA A 1 95 ? 0.205 -11.022 -5.847 1.00 94.50 95 ALA A C 1
ATOM 786 O O . ALA A 1 95 ? 0.983 -11.917 -6.170 1.00 94.50 95 ALA A O 1
ATOM 787 N N . VAL A 1 96 ? 0.135 -9.851 -6.489 1.00 94.62 96 VAL A N 1
ATOM 788 C CA . VAL A 1 96 ? 0.944 -9.462 -7.657 1.00 94.62 96 VAL A CA 1
ATOM 789 C C . VAL A 1 96 ? 2.440 -9.524 -7.349 1.00 94.62 96 VAL A C 1
ATOM 791 O O . VAL A 1 96 ? 3.192 -10.120 -8.109 1.00 94.62 96 VAL A O 1
ATOM 794 N N . MET A 1 97 ? 2.882 -8.997 -6.203 1.00 94.69 97 MET A N 1
ATOM 795 C CA . MET A 1 97 ? 4.302 -8.982 -5.815 1.00 94.69 97 MET A CA 1
ATOM 796 C C . MET A 1 97 ? 4.918 -10.372 -5.582 1.00 94.69 97 MET A C 1
ATOM 798 O O . MET A 1 97 ? 6.138 -10.485 -5.460 1.00 94.69 97 MET A O 1
ATOM 802 N N . ARG A 1 98 ? 4.094 -11.425 -5.500 1.00 93.75 98 ARG A N 1
ATOM 803 C CA . ARG A 1 98 ? 4.538 -12.823 -5.380 1.00 93.75 98 ARG A CA 1
ATOM 804 C C . ARG A 1 98 ? 4.628 -13.546 -6.722 1.00 93.75 98 ARG A C 1
ATOM 806 O O . ARG A 1 98 ? 5.184 -14.639 -6.763 1.00 93.75 98 ARG A O 1
ATOM 813 N N . GLN A 1 99 ? 4.060 -12.979 -7.781 1.00 94.31 99 GLN A N 1
ATOM 814 C CA . GLN A 1 99 ? 4.069 -13.592 -9.103 1.00 94.31 99 GLN A CA 1
ATOM 815 C C . GLN A 1 99 ? 5.409 -13.356 -9.815 1.00 94.31 99 GLN A C 1
ATOM 817 O O . GLN A 1 99 ? 6.089 -12.358 -9.548 1.00 94.31 99 GLN A O 1
ATOM 822 N N . PRO A 1 100 ? 5.798 -14.247 -10.744 1.00 92.88 100 PRO A N 1
ATOM 823 C CA . PRO A 1 100 ? 6.850 -13.934 -11.697 1.00 92.88 100 PRO A CA 1
ATOM 824 C C . PRO A 1 100 ? 6.433 -12.738 -12.562 1.00 92.88 100 PRO A C 1
ATOM 826 O O . PRO A 1 100 ? 5.251 -12.529 -12.842 1.00 92.88 100 PRO A O 1
ATOM 829 N N . TYR A 1 101 ? 7.417 -11.956 -12.989 1.00 95.25 101 TYR A N 1
ATOM 830 C CA . TYR A 1 101 ? 7.199 -10.756 -13.784 1.00 95.25 101 TYR A CA 1
ATOM 831 C C . TYR A 1 101 ? 8.233 -10.652 -14.894 1.00 95.25 101 TYR A C 1
ATOM 833 O O . TYR A 1 101 ? 9.370 -11.110 -14.763 1.00 95.25 101 TYR A O 1
ATOM 841 N N . GLU A 1 102 ? 7.833 -9.992 -15.968 1.00 94.31 102 GLU A N 1
ATOM 842 C CA . GLU A 1 102 ? 8.704 -9.604 -17.061 1.00 94.31 102 GLU A CA 1
ATOM 843 C C . GLU A 1 102 ? 9.040 -8.116 -16.963 1.00 94.31 102 GLU A C 1
ATOM 845 O O . GLU A 1 102 ? 8.316 -7.308 -16.366 1.00 94.31 102 GLU A O 1
ATOM 850 N N . LYS A 1 103 ? 10.177 -7.757 -17.554 1.00 93.12 103 LYS A N 1
ATOM 851 C CA . LYS A 1 103 ? 10.690 -6.392 -17.584 1.00 93.12 103 LYS A CA 1
ATOM 852 C C . LYS A 1 103 ? 10.630 -5.874 -19.015 1.00 93.12 103 LYS A C 1
ATOM 854 O O . LYS A 1 103 ? 11.138 -6.528 -19.923 1.00 93.12 103 LYS A O 1
ATOM 859 N N . LYS A 1 104 ? 10.047 -4.692 -19.220 1.00 91.00 104 LYS A N 1
ATOM 860 C CA . LYS A 1 104 ? 9.962 -4.049 -20.538 1.00 91.00 104 LYS A CA 1
ATOM 861 C C . LYS A 1 104 ? 10.509 -2.625 -20.483 1.00 91.00 104 LYS A C 1
ATOM 863 O O . LYS A 1 104 ? 10.285 -1.924 -19.501 1.00 91.00 104 LYS A O 1
ATOM 868 N N . GLU A 1 105 ? 11.199 -2.206 -21.548 1.00 83.94 105 GLU A N 1
ATOM 869 C CA . GLU A 1 105 ? 11.759 -0.852 -21.717 1.00 83.94 105 GLU A CA 1
ATOM 870 C C . GLU A 1 105 ? 12.624 -0.380 -20.526 1.00 83.94 105 GLU A C 1
ATOM 872 O O . GLU A 1 105 ? 12.601 0.797 -20.155 1.00 83.94 105 GLU A O 1
ATOM 877 N N . GLU A 1 106 ? 13.412 -1.277 -19.917 1.00 82.62 106 GLU A N 1
ATOM 878 C CA . GLU A 1 106 ? 14.408 -0.840 -18.932 1.00 82.62 106 GLU A CA 1
ATOM 879 C C . GLU A 1 106 ? 15.380 0.172 -19.558 1.00 82.62 106 GLU A C 1
ATOM 881 O O . GLU A 1 106 ? 15.694 0.160 -20.750 1.00 82.62 106 GLU A O 1
ATOM 886 N N . TYR A 1 107 ? 15.828 1.094 -18.717 1.00 81.00 107 TYR A N 1
ATOM 887 C CA . TYR A 1 107 ? 16.680 2.238 -19.017 1.00 81.00 107 TYR A CA 1
ATOM 888 C C . TYR A 1 107 ? 16.054 3.277 -19.957 1.00 81.00 107 TYR A C 1
ATOM 890 O O . TYR A 1 107 ? 16.745 4.184 -20.426 1.00 81.00 107 TYR A O 1
ATOM 898 N N . ARG A 1 108 ? 14.734 3.198 -20.178 1.00 75.62 108 ARG A N 1
ATOM 899 C CA . ARG A 1 108 ? 13.945 4.112 -21.016 1.00 75.62 108 ARG A CA 1
ATOM 900 C C . ARG A 1 108 ? 12.733 4.668 -20.261 1.00 75.62 108 ARG A C 1
ATOM 902 O O . ARG A 1 108 ? 12.385 4.213 -19.178 1.00 75.62 108 ARG A O 1
ATOM 909 N N . ARG A 1 109 ? 12.090 5.685 -20.852 1.00 69.19 109 ARG A N 1
ATOM 910 C CA . ARG A 1 109 ? 10.980 6.457 -20.250 1.00 69.19 109 ARG A CA 1
ATOM 911 C C . ARG A 1 109 ? 9.704 5.652 -19.969 1.00 69.19 109 ARG A C 1
ATOM 913 O O . ARG A 1 109 ? 8.870 6.128 -19.214 1.00 69.19 109 ARG A O 1
ATOM 920 N N . HIS A 1 110 ? 9.557 4.468 -20.559 1.00 81.69 110 HIS A N 1
ATOM 921 C CA . HIS A 1 110 ? 8.340 3.652 -20.481 1.00 81.69 110 HIS A CA 1
ATOM 922 C C . HIS A 1 110 ? 8.589 2.307 -19.796 1.00 81.69 110 HIS A C 1
ATOM 924 O O . HIS A 1 110 ? 7.987 1.297 -20.166 1.00 81.69 110 HIS A O 1
ATOM 930 N N . VAL A 1 111 ? 9.509 2.283 -18.823 1.00 88.44 111 VAL A N 1
ATOM 931 C CA . VAL A 1 111 ? 9.783 1.072 -18.049 1.00 88.44 111 VAL A CA 1
ATOM 932 C C . VAL A 1 111 ? 8.483 0.530 -17.460 1.00 88.44 111 VAL A C 1
ATOM 934 O O . VAL A 1 111 ? 7.730 1.249 -16.806 1.00 88.44 111 VAL A O 1
ATOM 937 N N . THR A 1 112 ? 8.211 -0.738 -17.742 1.00 91.69 112 THR A N 1
ATOM 938 C CA . THR A 1 112 ? 6.963 -1.397 -17.363 1.00 91.69 112 THR A CA 1
ATOM 939 C C . THR A 1 112 ? 7.288 -2.743 -16.738 1.00 91.69 112 THR A C 1
ATOM 941 O O . THR A 1 112 ? 8.038 -3.541 -17.309 1.00 91.69 112 THR A O 1
ATOM 944 N N . MET A 1 113 ? 6.709 -2.998 -15.568 1.00 93.75 113 MET A N 1
ATOM 945 C CA . MET A 1 113 ? 6.657 -4.325 -14.971 1.00 93.75 113 MET A CA 1
ATOM 946 C C . MET A 1 113 ? 5.407 -5.040 -15.474 1.00 93.75 113 MET A C 1
ATOM 948 O O . MET A 1 113 ? 4.302 -4.527 -15.308 1.00 93.75 113 MET A O 1
ATOM 952 N N . ILE A 1 114 ? 5.575 -6.212 -16.079 1.00 95.31 114 ILE A N 1
ATOM 953 C CA . ILE A 1 114 ? 4.469 -6.989 -16.644 1.00 95.31 114 ILE A CA 1
ATOM 954 C C . ILE A 1 114 ? 4.268 -8.228 -15.782 1.00 95.31 114 ILE A C 1
ATOM 956 O O . ILE A 1 114 ? 5.200 -9.006 -15.593 1.00 95.31 114 ILE A O 1
ATOM 960 N N . VAL A 1 115 ? 3.063 -8.412 -15.252 1.00 96.12 115 VAL A N 1
ATOM 961 C CA . VAL A 1 115 ? 2.722 -9.536 -14.373 1.00 96.12 115 VAL A CA 1
ATOM 962 C C . VAL A 1 115 ? 1.493 -10.247 -14.917 1.00 96.12 115 VAL A C 1
ATOM 964 O O . VAL A 1 115 ? 0.491 -9.599 -15.202 1.00 96.12 115 VAL A O 1
ATOM 967 N N . GLN A 1 116 ? 1.544 -11.573 -15.027 1.00 94.06 116 GLN A N 1
ATOM 968 C CA . GLN A 1 116 ? 0.346 -12.372 -15.292 1.00 94.06 116 GLN A CA 1
ATOM 969 C C . GLN A 1 116 ? -0.373 -12.633 -13.966 1.00 94.06 116 GLN A C 1
ATOM 971 O O . GLN A 1 116 ? 0.194 -13.234 -13.053 1.00 94.06 116 GLN A O 1
ATOM 976 N N . PHE A 1 117 ? -1.607 -12.156 -13.840 1.00 91.38 117 PHE A N 1
ATOM 977 C CA . PHE A 1 117 ? -2.397 -12.261 -12.619 1.00 91.38 117 PHE A CA 1
ATOM 978 C C . PHE A 1 117 ? -3.862 -12.533 -12.968 1.00 91.38 117 PHE A C 1
ATOM 980 O O . PHE A 1 117 ? -4.451 -11.800 -13.750 1.00 91.38 117 PHE A O 1
ATOM 987 N N . GLU A 1 118 ? -4.439 -13.603 -12.411 1.00 89.94 118 GLU A N 1
ATOM 988 C CA . GLU A 1 118 ? -5.852 -13.987 -12.621 1.00 89.94 118 GLU A CA 1
ATOM 989 C C . GLU A 1 118 ? -6.265 -14.160 -14.099 1.00 89.94 118 GLU A C 1
ATOM 991 O O . GLU A 1 118 ? -7.412 -13.945 -14.470 1.00 89.94 118 GLU A O 1
ATOM 996 N N . GLY A 1 119 ? -5.332 -14.593 -14.954 1.00 88.00 119 GLY A N 1
ATOM 997 C CA . GLY A 1 119 ? -5.580 -14.767 -16.392 1.00 88.00 119 GLY A CA 1
ATOM 998 C C . GLY A 1 119 ? -5.484 -13.473 -17.206 1.00 88.00 119 GLY A C 1
ATOM 999 O O . GLY A 1 119 ? -5.654 -13.511 -18.422 1.00 88.00 119 GLY A O 1
ATOM 1000 N N . GLU A 1 120 ? -5.159 -12.352 -16.559 1.00 90.00 120 GLU A N 1
ATOM 1001 C CA . GLU A 1 120 ? -4.950 -11.053 -17.189 1.00 90.00 120 GLU A CA 1
ATOM 1002 C C . GLU A 1 120 ? -3.484 -10.614 -17.111 1.00 90.00 120 GLU A C 1
ATOM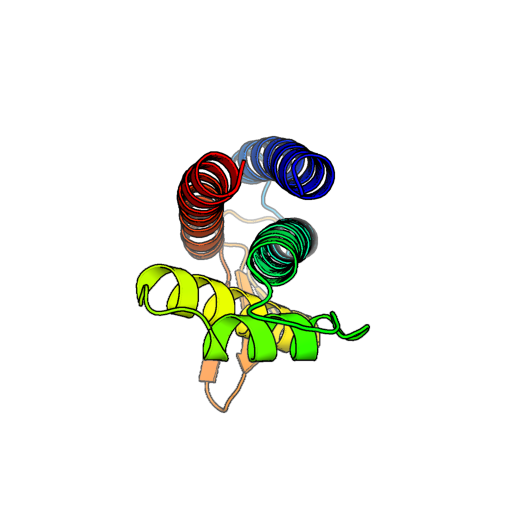 1004 O O . GLU A 1 120 ? -2.741 -10.941 -16.182 1.00 90.00 120 GLU A O 1
ATOM 1009 N N . THR A 1 121 ? -3.067 -9.813 -18.092 1.00 92.75 121 THR A N 1
ATOM 1010 C CA . THR A 1 121 ? -1.753 -9.168 -18.090 1.00 92.75 121 THR A CA 1
ATOM 1011 C C . THR A 1 121 ? -1.850 -7.801 -17.424 1.00 92.75 121 THR A C 1
ATOM 1013 O O . THR A 1 121 ? -2.444 -6.868 -17.966 1.00 92.75 121 THR A O 1
ATOM 1016 N N . LEU A 1 122 ? -1.232 -7.666 -16.255 1.00 94.25 122 LEU A N 1
ATOM 1017 C CA . LEU A 1 122 ? -1.136 -6.415 -15.520 1.00 94.25 122 LEU A CA 1
ATOM 1018 C C . LEU A 1 122 ? 0.166 -5.691 -15.876 1.00 94.25 122 LEU A C 1
ATOM 1020 O O . LEU A 1 122 ? 1.256 -6.142 -15.524 1.00 94.25 122 LEU A O 1
ATOM 1024 N N . ASN A 1 123 ? 0.035 -4.536 -16.526 1.00 94.19 123 ASN A N 1
ATOM 1025 C CA . ASN A 1 123 ? 1.145 -3.632 -16.814 1.00 94.19 123 ASN A CA 1
ATOM 1026 C C . ASN A 1 123 ? 1.228 -2.563 -15.722 1.00 94.19 123 ASN A C 1
ATOM 1028 O O . ASN A 1 123 ? 0.281 -1.803 -15.516 1.00 94.19 123 ASN A O 1
ATOM 1032 N N . ILE A 1 124 ? 2.352 -2.518 -15.011 1.00 93.44 124 ILE A N 1
ATOM 1033 C CA . ILE A 1 124 ? 2.624 -1.526 -13.972 1.00 93.44 124 ILE A CA 1
ATOM 1034 C C . ILE A 1 124 ? 3.769 -0.647 -14.458 1.00 93.44 124 ILE A C 1
ATOM 1036 O O . ILE A 1 124 ? 4.936 -1.041 -14.425 1.00 93.44 124 ILE A O 1
ATOM 1040 N N . ASP A 1 125 ? 3.404 0.538 -14.922 1.00 91.19 125 ASP A N 1
ATOM 1041 C CA . ASP A 1 125 ? 4.296 1.629 -15.289 1.00 91.19 125 ASP A CA 1
ATOM 1042 C C . ASP A 1 125 ? 4.203 2.760 -14.250 1.00 91.19 125 ASP A C 1
ATOM 1044 O O . ASP A 1 125 ? 3.641 2.602 -13.160 1.00 91.19 125 ASP A O 1
ATOM 1048 N N . ILE A 1 126 ? 4.786 3.914 -14.571 1.00 87.44 126 ILE A N 1
ATOM 1049 C CA . ILE A 1 126 ? 4.780 5.062 -13.669 1.00 87.44 126 ILE A CA 1
ATOM 1050 C C . ILE A 1 126 ? 3.391 5.667 -13.454 1.00 87.44 126 ILE A C 1
ATOM 1052 O O . ILE A 1 126 ? 3.100 6.128 -12.351 1.00 87.44 126 ILE A O 1
ATOM 1056 N N . ASP A 1 127 ? 2.529 5.632 -14.467 1.00 89.44 127 ASP A N 1
ATOM 1057 C CA . ASP A 1 127 ? 1.178 6.174 -14.370 1.00 89.44 127 ASP A CA 1
ATOM 1058 C C . ASP A 1 127 ? 0.343 5.292 -13.439 1.00 89.44 127 ASP A C 1
ATOM 1060 O O . ASP A 1 127 ? -0.319 5.787 -12.523 1.00 89.44 127 ASP A O 1
ATOM 1064 N N . LYS A 1 128 ? 0.481 3.967 -13.559 1.00 92.31 128 LYS A N 1
ATOM 1065 C CA . LYS A 1 128 ? -0.148 3.029 -12.627 1.00 92.31 128 LYS A CA 1
ATOM 1066 C C . LYS A 1 128 ? 0.396 3.165 -11.205 1.00 92.31 128 LYS A C 1
ATOM 1068 O O . LYS A 1 128 ? -0.369 3.110 -10.242 1.00 92.31 128 LYS A O 1
ATOM 1073 N N . LEU A 1 129 ? 1.705 3.380 -11.050 1.00 91.12 129 LEU A N 1
ATOM 1074 C CA . LEU A 1 129 ? 2.297 3.677 -9.743 1.00 91.12 129 LEU A CA 1
ATOM 1075 C C . LEU A 1 129 ? 1.736 4.963 -9.136 1.00 91.12 129 LEU A C 1
ATOM 1077 O O . LEU A 1 129 ? 1.492 4.990 -7.930 1.00 91.12 129 LEU A O 1
ATOM 1081 N N . LYS A 1 130 ? 1.507 6.000 -9.949 1.00 91.19 130 LYS A N 1
ATOM 1082 C CA . LYS A 1 130 ? 0.879 7.247 -9.507 1.00 91.19 130 LYS A CA 1
ATOM 1083 C C . LYS A 1 130 ? -0.518 6.995 -8.955 1.00 91.19 130 LYS A C 1
ATOM 1085 O O . LYS A 1 130 ? -0.830 7.470 -7.870 1.00 91.19 130 LYS A O 1
ATOM 1090 N N . GLU A 1 131 ? -1.336 6.220 -9.664 1.00 93.81 131 GLU A N 1
ATOM 1091 C CA . GLU A 1 131 ? -2.676 5.857 -9.190 1.00 93.81 131 GLU A CA 1
ATOM 1092 C C . GLU A 1 131 ? -2.617 5.152 -7.828 1.00 93.81 131 GLU A C 1
ATOM 1094 O O . GLU A 1 131 ? -3.363 5.494 -6.910 1.00 93.81 131 GLU A O 1
ATOM 1099 N N . TYR A 1 132 ? -1.706 4.188 -7.660 1.00 94.69 132 TYR A N 1
ATOM 1100 C CA . TYR A 1 132 ? -1.540 3.492 -6.382 1.00 94.69 132 TYR A CA 1
ATOM 1101 C C . TYR A 1 132 ? -1.030 4.420 -5.275 1.00 94.69 132 TYR A C 1
ATOM 1103 O O . TYR A 1 132 ? -1.489 4.322 -4.135 1.00 94.69 132 TYR A O 1
ATOM 1111 N N . PHE A 1 133 ? -0.117 5.334 -5.597 1.00 92.56 133 PHE A N 1
ATOM 1112 C CA . PHE A 1 133 ? 0.383 6.346 -4.673 1.00 92.56 133 PHE A CA 1
ATOM 1113 C C . PHE A 1 133 ? -0.738 7.280 -4.191 1.00 92.56 133 PHE A C 1
ATOM 1115 O O . PHE A 1 133 ? -0.939 7.425 -2.983 1.00 92.56 133 PHE A O 1
ATOM 1122 N N . ASP A 1 134 ? -1.516 7.839 -5.120 1.00 93.19 134 ASP A N 1
ATOM 1123 C CA . ASP A 1 134 ? -2.626 8.750 -4.827 1.00 93.19 134 ASP A CA 1
ATOM 1124 C C . ASP A 1 134 ? -3.698 8.048 -3.966 1.00 93.19 134 ASP A C 1
ATOM 1126 O O . ASP A 1 134 ? -4.116 8.584 -2.933 1.00 93.19 134 ASP A O 1
ATOM 1130 N N . ASN A 1 135 ? -4.055 6.801 -4.308 1.00 93.81 135 ASN A N 1
ATOM 1131 C CA . ASN A 1 135 ? -4.964 5.962 -3.515 1.00 93.81 135 ASN A CA 1
ATOM 1132 C C . ASN A 1 135 ? -4.436 5.710 -2.093 1.00 93.81 135 ASN A C 1
ATOM 1134 O O . ASN A 1 135 ? -5.199 5.727 -1.128 1.00 93.81 135 ASN A O 1
ATOM 1138 N N . THR A 1 136 ? -3.123 5.515 -1.936 1.00 93.44 136 THR A N 1
ATOM 1139 C CA . THR A 1 136 ? -2.496 5.335 -0.615 1.00 93.44 136 THR A CA 1
ATOM 1140 C C . THR A 1 136 ? -2.610 6.610 0.228 1.00 93.44 136 THR A C 1
ATOM 1142 O O . THR A 1 136 ? -2.899 6.551 1.426 1.00 93.44 136 THR A O 1
ATOM 1145 N N . GLY A 1 137 ? -2.427 7.780 -0.390 1.00 92.50 137 GLY A N 1
ATOM 1146 C CA . GLY A 1 137 ? -2.610 9.070 0.276 1.00 92.50 137 GLY A CA 1
ATOM 1147 C C . GLY A 1 137 ? -4.066 9.332 0.677 1.00 92.50 137 GLY A C 1
ATOM 1148 O O . GLY A 1 137 ? -4.330 9.899 1.739 1.00 92.50 137 GLY A O 1
ATOM 1149 N N . GLU A 1 138 ? -5.031 8.907 -0.142 1.00 94.06 138 GLU A N 1
ATOM 1150 C CA . GLU A 1 138 ? -6.454 8.906 0.221 1.00 94.06 138 GLU A CA 1
ATOM 1151 C C . GLU A 1 138 ? -6.735 8.001 1.419 1.00 94.06 138 GLU A C 1
ATOM 1153 O O . GLU A 1 138 ? -7.297 8.478 2.407 1.00 94.06 138 GLU A O 1
ATOM 1158 N N . LEU A 1 139 ? -6.265 6.750 1.397 1.00 94.00 139 LEU A N 1
ATOM 1159 C CA . LEU A 1 139 ? -6.406 5.820 2.519 1.00 94.00 139 LEU A CA 1
ATOM 1160 C C . LEU A 1 139 ? -5.946 6.450 3.839 1.00 94.00 139 LEU A C 1
ATOM 1162 O O . LEU A 1 139 ? -6.681 6.413 4.825 1.00 94.00 139 LEU A O 1
ATOM 1166 N N . LEU A 1 140 ? -4.765 7.073 3.873 1.00 93.06 140 LEU A N 1
ATOM 1167 C CA . LEU A 1 140 ? -4.259 7.693 5.101 1.00 93.06 140 LEU A CA 1
ATOM 1168 C C . LEU A 1 140 ? -5.135 8.836 5.610 1.00 93.06 140 LEU A C 1
ATOM 1170 O O . LEU A 1 140 ? -5.259 9.005 6.825 1.00 93.06 140 LEU A O 1
ATOM 1174 N N . ARG A 1 141 ? -5.774 9.601 4.717 1.00 92.50 141 ARG A N 1
ATOM 1175 C CA . ARG A 1 141 ? -6.733 10.641 5.117 1.00 92.50 141 ARG A CA 1
ATOM 1176 C C . ARG A 1 141 ? -7.953 10.032 5.808 1.00 92.50 141 ARG A C 1
ATOM 1178 O O . ARG A 1 141 ? -8.337 10.525 6.868 1.00 92.50 141 ARG A O 1
ATOM 1185 N N . HIS A 1 142 ? -8.497 8.940 5.270 1.00 90.69 142 HIS A N 1
ATOM 1186 C CA . HIS A 1 142 ? -9.611 8.217 5.895 1.00 90.69 142 HIS A CA 1
ATOM 1187 C C . HIS A 1 142 ? -9.206 7.591 7.238 1.00 90.69 142 HIS A C 1
ATOM 1189 O O . HIS A 1 142 ? -9.909 7.741 8.237 1.00 90.69 142 HIS A O 1
ATOM 1195 N N . VAL A 1 143 ? -8.035 6.948 7.299 1.00 90.38 143 VAL A N 1
ATOM 1196 C CA . VAL A 1 143 ? -7.517 6.349 8.539 1.00 90.38 143 VAL A CA 1
ATOM 1197 C C . VAL A 1 143 ? -7.313 7.419 9.607 1.00 90.38 143 VAL A C 1
ATOM 1199 O O . VAL A 1 143 ? -7.683 7.196 10.755 1.00 90.38 143 VAL A O 1
ATOM 1202 N N . LYS A 1 144 ? -6.789 8.598 9.247 1.00 91.00 144 LYS A N 1
ATOM 1203 C CA . LYS A 1 144 ? -6.625 9.722 10.179 1.00 91.00 144 LYS A CA 1
ATOM 1204 C C . LYS A 1 144 ? -7.952 10.129 10.811 1.00 91.00 1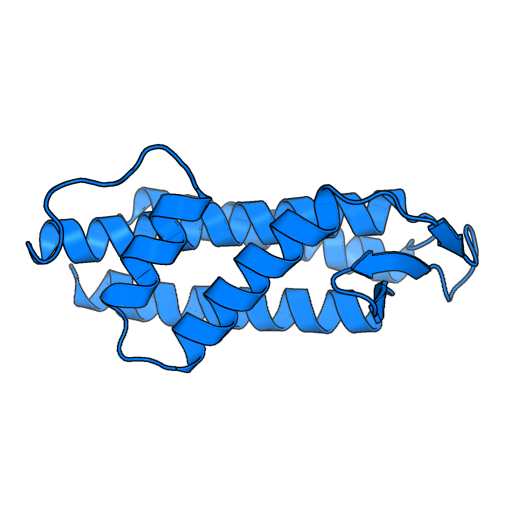44 LYS A C 1
ATOM 1206 O O . LYS A 1 144 ? -8.009 10.280 12.027 1.00 91.00 144 LYS A O 1
ATOM 1211 N N . GLN A 1 145 ? -8.994 10.319 10.000 1.00 88.25 145 GLN A N 1
ATOM 1212 C CA . GLN A 1 145 ? -10.325 10.683 10.496 1.00 88.25 145 GLN A CA 1
ATOM 1213 C C . GLN A 1 145 ? -10.847 9.617 11.459 1.00 88.25 145 GLN A C 1
ATOM 1215 O O . GLN A 1 145 ? -11.208 9.936 12.588 1.00 88.25 145 GLN A O 1
ATOM 1220 N N . ARG A 1 146 ? -10.753 8.341 11.073 1.00 85.56 146 ARG A N 1
ATOM 1221 C CA . ARG A 1 146 ? -11.215 7.230 11.907 1.00 85.56 146 ARG A CA 1
ATOM 1222 C C . ARG A 1 146 ? -10.455 7.109 13.230 1.00 85.56 146 ARG A C 1
ATOM 1224 O O . ARG A 1 146 ? -11.061 6.886 14.270 1.00 85.56 146 ARG A O 1
ATOM 1231 N N . VAL A 1 147 ? -9.135 7.283 13.203 1.00 86.12 147 VAL A N 1
ATOM 1232 C CA . VAL A 1 147 ? -8.279 7.270 14.400 1.00 86.12 147 VAL A CA 1
ATOM 1233 C C . VAL A 1 147 ? -8.618 8.427 15.343 1.00 86.12 147 VAL A C 1
ATOM 1235 O O . VAL A 1 147 ? -8.552 8.249 16.554 1.00 86.12 147 VAL A O 1
ATOM 1238 N N . LEU A 1 148 ? -8.993 9.598 14.816 1.00 85.06 148 LEU A N 1
ATOM 1239 C CA . LEU A 1 148 ? -9.433 10.736 15.629 1.00 85.06 148 LEU A CA 1
ATOM 1240 C C . LEU A 1 148 ? -10.811 10.509 16.264 1.00 85.06 148 LEU A C 1
ATOM 1242 O O . LEU A 1 148 ? -11.006 10.915 17.400 1.00 85.06 148 LEU A O 1
ATOM 1246 N N . GLU A 1 149 ? -11.735 9.851 15.562 1.00 83.38 149 GLU A N 1
ATOM 1247 C CA . GLU A 1 149 ? -13.065 9.495 16.090 1.00 83.38 149 GLU A CA 1
ATOM 1248 C C . GLU A 1 149 ? -13.016 8.442 17.202 1.00 83.38 149 GLU A C 1
ATOM 1250 O O . GLU A 1 149 ? -13.927 8.370 18.020 1.00 83.38 149 GLU A O 1
ATOM 1255 N N . CYS A 1 150 ? -11.979 7.600 17.207 1.00 73.94 150 CYS A N 1
ATOM 1256 C CA . CYS A 1 150 ? -11.820 6.520 18.181 1.00 73.94 150 CYS A CA 1
ATOM 1257 C C . CYS A 1 150 ? -11.019 6.923 19.431 1.00 73.94 150 CYS A C 1
ATOM 1259 O O . CYS A 1 150 ? -10.836 6.077 20.308 1.00 73.94 150 CYS A O 1
ATOM 1261 N N . LYS A 1 151 ? -10.501 8.160 19.492 1.00 59.72 151 LYS A N 1
ATOM 1262 C CA . LYS A 1 151 ? -9.895 8.731 20.707 1.00 59.72 151 LYS A CA 1
ATOM 1263 C C . LYS A 1 151 ? -10.971 9.072 21.731 1.00 59.72 151 LYS A C 1
ATOM 1265 O O . LYS A 1 151 ? -10.711 8.792 22.921 1.00 59.72 151 LYS A O 1
#